Protein AF-A0A2D0K0J6-F1 (afdb_monomer_lite)

pLDDT: mean 89.63, std 10.67, range [42.03, 98.44]

Foldseek 3Di:
DDDVPVVFAADPDLDADPQKDWPAALRTPDDLLCLVVDPDPVVSVVCCVQRAAAWRTKIKHWADLDPQKTKMKIWTWGKDWDDPPPDPRDTWIKIKIKIWMDIGPGHTLDMDIDIDRDSNVSSVVSSLSNCCCVPPVSVCVSVVVDDSPDPVVVSSVVSVVVVVVVVVD

Sequence (169 aa):
MINVFKKYKPLKYLHIPANWLVIKNNMYDISPEILKCINSDEEEFLIKDTFFQNDIFISRINYPLSTSSEMIGIVSIHARLLNHEDYHDKYSCFYDVELSIFTGKRKNIYTKENSVTNRFDAAHMASEYMVIFSQYIAPDFEFGKLDKNSNFDELIDLVYKKRNHDARV

Radius of gyration: 18.09 Å; chains: 1; bounding box: 47×40×50 Å

Structure (mmCIF, N/CA/C/O backbone):
data_AF-A0A2D0K0J6-F1
#
_entry.id   AF-A0A2D0K0J6-F1
#
loop_
_atom_site.group_PDB
_atom_site.id
_atom_site.type_symbol
_atom_site.label_atom_id
_atom_site.label_alt_id
_atom_site.label_comp_id
_atom_site.label_asym_id
_atom_site.label_entity_id
_atom_site.label_seq_id
_atom_site.pdbx_PDB_ins_code
_atom_site.Cartn_x
_atom_site.Cartn_y
_atom_site.Cartn_z
_atom_site.occupancy
_atom_site.B_iso_or_equiv
_atom_site.auth_seq_id
_atom_site.auth_comp_id
_atom_site.auth_asym_id
_atom_site.auth_atom_id
_atom_site.pdbx_PDB_model_num
ATOM 1 N N . MET A 1 1 ? 5.134 13.940 -26.936 1.00 66.50 1 MET A N 1
ATOM 2 C CA . MET A 1 1 ? 4.836 13.654 -25.517 1.00 66.50 1 MET A CA 1
ATOM 3 C C . MET A 1 1 ? 4.603 12.160 -25.372 1.00 66.50 1 MET A C 1
ATOM 5 O O . MET A 1 1 ? 3.673 11.636 -25.981 1.00 66.50 1 MET A O 1
ATOM 9 N N . ILE A 1 2 ? 5.485 11.469 -24.653 1.00 79.44 2 ILE A N 1
ATOM 10 C CA . ILE A 1 2 ? 5.411 10.018 -24.453 1.00 79.44 2 ILE A CA 1
ATOM 11 C C . ILE A 1 2 ? 4.366 9.737 -23.368 1.00 79.44 2 ILE A C 1
ATOM 13 O O . ILE A 1 2 ? 4.460 10.261 -22.264 1.00 79.44 2 ILE A O 1
ATOM 17 N N . ASN A 1 3 ? 3.351 8.925 -23.673 1.00 84.31 3 ASN A N 1
ATOM 18 C CA . ASN A 1 3 ? 2.365 8.486 -22.684 1.00 84.31 3 ASN A CA 1
ATOM 19 C C . ASN A 1 3 ? 2.680 7.049 -22.252 1.00 84.31 3 ASN A C 1
ATOM 21 O O . ASN A 1 3 ? 2.257 6.089 -22.900 1.00 84.31 3 ASN A O 1
ATOM 25 N N . VAL A 1 4 ? 3.434 6.913 -21.162 1.00 86.75 4 VAL A N 1
ATOM 26 C CA . VAL A 1 4 ? 3.891 5.614 -20.645 1.00 86.75 4 VAL A CA 1
ATOM 27 C C . VAL A 1 4 ? 2.748 4.741 -20.114 1.00 86.75 4 VAL A C 1
ATOM 29 O O . VAL A 1 4 ? 2.811 3.520 -20.223 1.00 86.75 4 VAL A O 1
ATOM 32 N N . PHE A 1 5 ? 1.646 5.335 -19.647 1.00 86.31 5 PHE A N 1
ATOM 33 C CA . PHE A 1 5 ? 0.487 4.600 -19.121 1.00 86.31 5 PHE A CA 1
ATOM 34 C C . PHE A 1 5 ? -0.291 3.830 -20.191 1.00 86.31 5 PHE A C 1
ATOM 36 O O . PHE A 1 5 ? -0.968 2.858 -19.879 1.00 86.31 5 PHE A O 1
ATOM 43 N N . LYS A 1 6 ? -0.197 4.233 -21.466 1.00 89.75 6 LYS A N 1
ATOM 44 C CA . LYS A 1 6 ? -0.801 3.479 -22.578 1.00 89.75 6 LYS A CA 1
ATOM 45 C C . LYS A 1 6 ? 0.032 2.269 -23.006 1.00 89.75 6 LYS A C 1
ATOM 47 O O . LYS A 1 6 ? -0.488 1.418 -23.724 1.00 89.75 6 LYS A O 1
ATOM 52 N N . LYS A 1 7 ? 1.308 2.205 -22.609 1.00 89.25 7 LYS A N 1
ATOM 53 C CA . LYS A 1 7 ? 2.228 1.125 -22.998 1.00 89.25 7 LYS A CA 1
ATOM 54 C C . LYS A 1 7 ? 2.102 -0.101 -22.096 1.00 89.25 7 LYS A C 1
ATOM 56 O O . LYS A 1 7 ? 2.290 -1.219 -22.565 1.00 89.25 7 LYS A O 1
ATOM 61 N N . TYR A 1 8 ? 1.752 0.106 -20.830 1.00 91.50 8 TYR A N 1
ATOM 62 C CA . TYR A 1 8 ? 1.711 -0.946 -19.819 1.00 91.50 8 TYR A CA 1
ATOM 63 C C . TYR A 1 8 ? 0.300 -1.121 -19.278 1.00 91.50 8 TYR A C 1
ATOM 65 O O . TYR A 1 8 ? -0.482 -0.176 -19.204 1.00 91.50 8 TYR A O 1
ATOM 73 N N . LYS A 1 9 ? -0.039 -2.349 -18.893 1.00 92.62 9 LYS A N 1
ATOM 74 C CA . LYS A 1 9 ? -1.339 -2.633 -18.285 1.00 92.62 9 LYS A CA 1
ATOM 75 C C . LYS A 1 9 ? -1.275 -2.314 -16.790 1.00 92.62 9 LYS A C 1
ATOM 77 O O . LYS A 1 9 ? -0.246 -2.590 -16.173 1.00 92.62 9 LYS A O 1
ATOM 82 N N . PRO A 1 10 ? -2.351 -1.782 -16.187 1.00 93.25 10 PRO A N 1
ATOM 83 C CA . PRO A 1 10 ? -2.462 -1.728 -14.735 1.00 93.25 10 PRO A CA 1
ATOM 84 C C . PRO A 1 10 ? -2.258 -3.118 -14.124 1.00 93.25 10 PRO A C 1
ATOM 86 O O . PRO A 1 10 ? -2.674 -4.126 -14.708 1.00 93.25 10 PRO A O 1
ATOM 89 N N . LEU A 1 11 ? -1.618 -3.170 -12.959 1.00 93.62 11 LEU A N 1
ATOM 90 C CA . LEU A 1 11 ? -1.356 -4.412 -12.247 1.00 93.62 11 LEU A CA 1
ATOM 91 C C . LEU A 1 11 ? -2.684 -5.045 -11.821 1.00 93.62 11 LEU A C 1
ATOM 93 O O . LEU A 1 11 ? -3.562 -4.384 -11.262 1.00 93.62 11 LEU A O 1
ATOM 97 N N . LYS A 1 12 ? -2.841 -6.338 -12.097 1.00 89.44 12 LYS A N 1
ATOM 98 C CA . LYS A 1 12 ? -4.026 -7.095 -11.682 1.00 89.44 12 LYS A CA 1
ATOM 99 C C . LYS A 1 12 ? -3.923 -7.496 -10.209 1.00 89.44 12 LYS A C 1
ATOM 101 O O . LYS A 1 12 ? -2.827 -7.611 -9.675 1.00 89.44 12 LYS A O 1
ATOM 106 N N . TYR A 1 13 ? -5.075 -7.772 -9.599 1.00 82.12 13 TYR A N 1
ATOM 107 C CA . TYR A 1 13 ? -5.199 -8.343 -8.248 1.00 82.12 13 TYR A CA 1
ATOM 108 C C . TYR A 1 13 ? -4.763 -7.435 -7.084 1.00 82.12 13 TYR A C 1
ATOM 110 O O . TYR A 1 13 ? -4.634 -7.904 -5.959 1.00 82.12 13 TYR A O 1
ATOM 118 N N . LEU A 1 14 ? -4.605 -6.128 -7.315 1.00 91.75 14 LEU A N 1
ATOM 119 C CA . LEU A 1 14 ? -4.604 -5.149 -6.227 1.00 91.75 14 LEU A CA 1
ATOM 120 C C . LEU A 1 14 ? -6.047 -4.957 -5.741 1.00 91.75 14 LEU A C 1
ATOM 122 O O . LEU A 1 14 ? -6.882 -4.404 -6.461 1.00 91.75 14 LEU A O 1
ATOM 126 N N . HIS A 1 15 ? -6.344 -5.429 -4.533 1.00 92.31 15 HIS A N 1
ATOM 127 C CA . HIS A 1 15 ? -7.670 -5.348 -3.934 1.00 92.31 15 HIS A CA 1
ATOM 128 C C . HIS A 1 15 ? -7.744 -4.169 -2.967 1.00 92.31 15 HIS A C 1
ATOM 130 O O . HIS A 1 15 ? -6.983 -4.078 -2.010 1.00 92.31 15 HIS A O 1
ATOM 136 N N . ILE A 1 16 ? -8.697 -3.271 -3.206 1.00 94.81 16 ILE A N 1
ATOM 137 C CA . ILE A 1 16 ? -8.888 -2.062 -2.403 1.00 94.81 16 ILE A CA 1
ATOM 138 C C . ILE A 1 16 ? -10.247 -2.182 -1.709 1.00 94.81 16 ILE A C 1
ATOM 140 O O . ILE A 1 16 ? -11.271 -2.182 -2.399 1.00 94.81 16 ILE A O 1
ATOM 144 N N . PRO A 1 17 ? -10.289 -2.348 -0.373 1.00 94.06 17 PRO A N 1
ATOM 145 C CA . PRO A 1 17 ? -11.545 -2.419 0.362 1.00 94.06 17 PRO A CA 1
ATOM 146 C C . PRO A 1 17 ? -12.367 -1.133 0.207 1.00 94.06 17 PRO A C 1
ATOM 148 O O . PRO A 1 17 ? -11.837 -0.063 -0.093 1.00 94.06 17 PRO A O 1
ATOM 151 N N . ALA A 1 18 ? -13.677 -1.222 0.445 1.00 91.25 18 ALA A N 1
ATOM 152 C CA . ALA A 1 18 ? -14.552 -0.053 0.398 1.00 91.25 18 ALA A CA 1
ATOM 153 C C . ALA A 1 18 ? -14.066 1.065 1.344 1.00 91.25 18 ALA A C 1
ATOM 155 O O . ALA A 1 18 ? -13.472 0.796 2.387 1.00 91.25 18 ALA A O 1
ATOM 156 N N . ASN A 1 19 ? -14.359 2.317 0.981 1.00 92.75 19 ASN A N 1
ATOM 157 C CA . ASN A 1 19 ? -14.007 3.547 1.711 1.00 92.75 19 ASN A CA 1
ATOM 158 C C . ASN A 1 19 ? -12.517 3.929 1.729 1.00 92.75 19 ASN A C 1
ATOM 160 O O . ASN A 1 19 ? -12.182 5.012 2.213 1.00 92.75 19 ASN A O 1
ATOM 164 N N . TRP A 1 20 ? -11.632 3.114 1.156 1.00 97.56 20 TRP A N 1
ATOM 165 C CA . TRP A 1 20 ? -10.260 3.528 0.883 1.00 97.56 20 TRP A CA 1
ATOM 166 C C . TRP A 1 20 ? -10.216 4.450 -0.338 1.00 97.56 20 TRP A C 1
ATOM 168 O O . TRP A 1 20 ? -10.607 4.083 -1.447 1.00 97.56 20 TRP A O 1
ATOM 178 N N . LEU A 1 21 ? -9.727 5.670 -0.133 1.00 97.31 21 LEU A N 1
ATOM 179 C CA . LEU A 1 21 ? -9.447 6.626 -1.192 1.00 97.31 21 LEU A CA 1
ATOM 180 C C . LEU A 1 21 ? -8.063 6.340 -1.772 1.00 97.31 21 LEU A C 1
ATOM 182 O O . LEU A 1 21 ? -7.059 6.367 -1.059 1.00 97.31 21 LEU A O 1
ATOM 186 N N . VAL A 1 22 ? -7.990 6.098 -3.075 1.00 97.44 22 VAL A N 1
ATO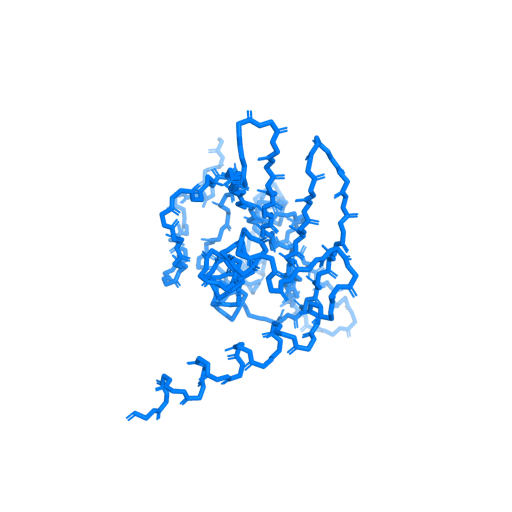M 187 C CA . VAL A 1 22 ? -6.718 5.957 -3.793 1.00 97.44 22 VAL A CA 1
ATOM 188 C C . VAL A 1 22 ? -6.216 7.340 -4.184 1.00 97.44 22 VAL A C 1
ATOM 190 O O . VAL A 1 22 ? -6.858 8.035 -4.967 1.00 97.44 22 VAL A O 1
ATOM 193 N N . ILE A 1 23 ? -5.073 7.737 -3.629 1.00 97.19 23 ILE A N 1
ATOM 194 C CA . ILE A 1 23 ? -4.441 9.038 -3.884 1.00 97.19 23 ILE A CA 1
ATOM 195 C C . ILE A 1 23 ? -3.480 8.931 -5.072 1.00 97.19 23 ILE A C 1
ATOM 197 O 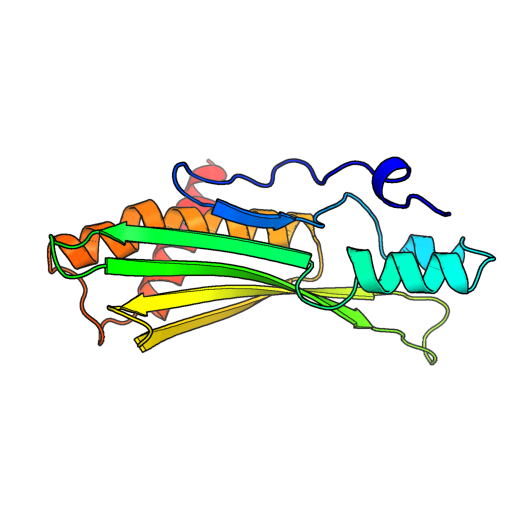O . ILE A 1 23 ? -3.456 9.806 -5.934 1.00 97.19 23 ILE A O 1
ATOM 201 N N . LYS A 1 24 ? -2.704 7.844 -5.133 1.00 96.31 24 LYS A N 1
ATOM 202 C CA . LYS A 1 24 ? -1.769 7.550 -6.224 1.00 96.31 24 LYS A CA 1
ATOM 203 C C . LYS A 1 24 ? -1.818 6.063 -6.551 1.00 96.31 24 LYS A C 1
ATOM 205 O O . LYS A 1 24 ? -1.829 5.238 -5.641 1.00 96.31 24 LYS A O 1
ATOM 210 N N . ASN A 1 25 ? -1.838 5.725 -7.840 1.00 95.50 25 ASN A N 1
ATOM 211 C CA . ASN A 1 25 ? -1.770 4.340 -8.297 1.00 95.50 25 ASN A CA 1
ATOM 212 C C . ASN A 1 25 ? -1.011 4.215 -9.623 1.00 95.50 25 ASN A C 1
ATOM 214 O O . ASN A 1 25 ? -1.587 4.241 -10.710 1.00 95.50 25 ASN A O 1
ATOM 218 N N . ASN A 1 26 ? 0.294 4.027 -9.489 1.00 96.19 26 ASN A N 1
ATOM 219 C CA . ASN A 1 26 ? 1.220 3.656 -10.546 1.00 96.19 26 ASN A CA 1
ATOM 220 C C . ASN A 1 26 ? 1.605 2.166 -10.443 1.00 96.19 26 ASN A C 1
ATOM 222 O O . ASN A 1 26 ? 2.651 1.754 -10.950 1.00 96.19 26 ASN A O 1
ATOM 226 N N . MET A 1 27 ? 0.750 1.329 -9.840 1.00 95.06 27 MET A N 1
ATOM 227 C CA . MET A 1 27 ? 0.914 -0.127 -9.8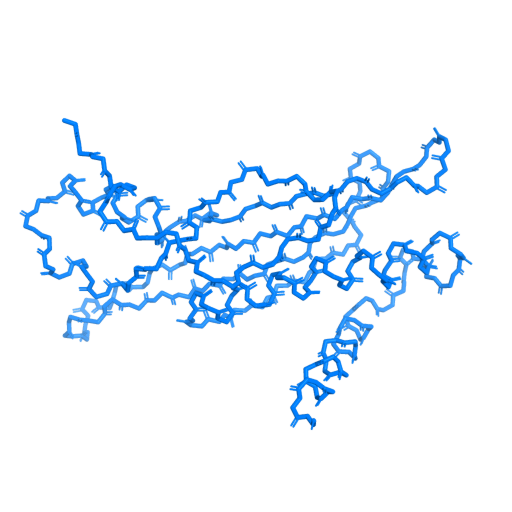64 1.00 95.06 27 MET A CA 1
ATOM 228 C C . MET A 1 27 ? 0.544 -0.649 -11.251 1.00 95.06 27 MET A C 1
ATOM 230 O O . MET A 1 27 ? -0.614 -0.942 -11.544 1.00 95.06 27 MET A O 1
ATOM 234 N N . TYR A 1 28 ? 1.544 -0.736 -12.122 1.00 95.00 28 TYR A N 1
ATOM 235 C CA . TYR A 1 28 ? 1.443 -1.304 -13.466 1.00 95.00 28 TYR A CA 1
ATOM 236 C C . TYR A 1 28 ? 2.244 -2.605 -13.552 1.00 95.00 28 TYR A C 1
ATOM 238 O O . TYR A 1 28 ? 3.238 -2.779 -12.840 1.00 95.00 28 TYR A O 1
ATOM 246 N N . ASP A 1 29 ? 1.786 -3.509 -14.416 1.00 93.50 29 ASP A N 1
ATOM 247 C CA . ASP A 1 29 ? 2.427 -4.785 -14.734 1.00 93.50 29 ASP A CA 1
ATOM 248 C C . ASP A 1 29 ? 3.617 -4.533 -15.669 1.00 93.50 29 ASP A C 1
ATOM 250 O O . ASP A 1 29 ? 3.501 -4.543 -16.898 1.00 93.50 29 ASP A O 1
ATOM 254 N N . ILE A 1 30 ? 4.743 -4.170 -15.055 1.00 92.06 30 ILE A N 1
ATOM 255 C CA . ILE A 1 30 ? 5.979 -3.795 -15.733 1.00 92.06 30 ILE A CA 1
ATOM 256 C C . ILE A 1 30 ? 7.185 -4.325 -14.948 1.00 92.06 30 ILE A C 1
ATOM 258 O O . ILE A 1 30 ? 7.344 -4.062 -13.754 1.00 92.06 30 ILE A O 1
ATOM 262 N N . SER A 1 31 ? 8.044 -5.083 -15.633 1.00 90.75 31 SER A N 1
ATOM 263 C CA . SER A 1 31 ? 9.307 -5.583 -15.078 1.00 90.75 31 SER A CA 1
ATOM 264 C C . SER A 1 31 ? 10.393 -4.504 -15.168 1.00 90.75 31 SER A C 1
ATOM 266 O O . SER A 1 31 ? 10.475 -3.848 -16.209 1.00 90.75 31 SER A O 1
ATOM 268 N N . PRO A 1 32 ? 11.268 -4.339 -14.151 1.00 91.00 32 PRO A N 1
ATOM 269 C CA . PRO A 1 32 ? 12.429 -3.445 -14.237 1.00 91.00 32 PRO A CA 1
ATOM 270 C C . PRO A 1 32 ? 13.340 -3.731 -15.441 1.00 91.00 32 PRO A C 1
ATOM 272 O O . PRO A 1 32 ? 14.021 -2.836 -15.929 1.00 91.00 32 PRO A O 1
ATOM 275 N N . GLU A 1 33 ? 13.328 -4.961 -15.963 1.00 89.56 33 GLU A N 1
ATOM 276 C CA . GLU A 1 33 ? 14.131 -5.365 -17.123 1.00 89.56 33 GLU A CA 1
ATOM 277 C C . GLU A 1 33 ? 13.794 -4.599 -18.408 1.00 89.56 33 GLU A C 1
ATOM 279 O O . GLU A 1 33 ? 14.642 -4.514 -19.295 1.00 89.56 33 GLU A O 1
ATOM 284 N N . ILE A 1 34 ? 12.600 -3.998 -18.498 1.00 90.38 34 ILE A N 1
ATOM 285 C CA . ILE A 1 34 ? 12.198 -3.184 -19.653 1.00 90.38 34 ILE A CA 1
ATOM 286 C C . ILE A 1 34 ? 13.146 -2.007 -19.897 1.00 90.38 34 ILE A C 1
ATOM 288 O O . ILE A 1 34 ? 13.277 -1.558 -21.032 1.00 90.38 34 ILE A O 1
ATOM 292 N N . LEU A 1 35 ? 13.831 -1.535 -18.848 1.00 90.00 35 LEU A N 1
ATOM 293 C CA . LEU A 1 35 ? 14.763 -0.413 -18.919 1.00 90.00 35 LEU A CA 1
ATOM 294 C C . LEU A 1 35 ? 15.937 -0.693 -19.869 1.00 90.00 35 LEU A C 1
ATOM 296 O O . LEU A 1 35 ? 16.432 0.230 -20.499 1.00 90.00 35 LEU A O 1
ATOM 300 N N . LYS A 1 36 ? 16.303 -1.965 -20.080 1.00 86.38 36 LYS A N 1
ATOM 301 C CA . LYS A 1 36 ? 17.336 -2.368 -21.053 1.00 86.38 36 LYS A CA 1
ATOM 302 C C . LYS A 1 36 ? 16.923 -2.179 -22.507 1.00 86.38 36 LYS A C 1
ATOM 304 O O . LYS A 1 36 ? 17.764 -2.178 -23.398 1.00 86.38 36 LYS A O 1
ATOM 309 N N . CYS A 1 37 ? 15.620 -2.150 -22.762 1.00 86.69 37 CYS A N 1
ATOM 310 C CA . CYS A 1 37 ? 15.062 -2.134 -24.109 1.00 86.69 37 CYS A CA 1
ATOM 311 C C . CYS A 1 37 ? 14.691 -0.719 -24.567 1.00 86.69 37 CYS A C 1
ATOM 313 O O . CYS A 1 37 ? 14.188 -0.549 -25.678 1.00 86.69 37 CYS A O 1
ATOM 315 N N . ILE A 1 38 ? 14.891 0.286 -23.712 1.00 88.62 38 ILE A N 1
ATOM 316 C CA . ILE A 1 38 ? 14.566 1.677 -23.998 1.00 88.62 38 ILE A CA 1
ATOM 317 C C . ILE A 1 38 ? 15.815 2.361 -24.548 1.00 88.62 38 ILE A C 1
ATOM 319 O O . ILE A 1 38 ? 16.838 2.429 -23.885 1.00 88.62 38 ILE A O 1
ATOM 323 N N . ASN A 1 39 ? 15.705 2.909 -25.757 1.00 86.00 39 ASN A N 1
ATOM 324 C CA . ASN A 1 39 ? 16.813 3.600 -26.425 1.00 86.00 39 ASN A CA 1
ATOM 325 C C . ASN A 1 39 ? 16.806 5.123 -26.200 1.00 86.00 39 ASN A C 1
ATOM 327 O O . ASN A 1 39 ? 17.636 5.829 -26.762 1.00 86.00 39 ASN A O 1
ATOM 331 N N . SER A 1 40 ? 15.811 5.648 -25.481 1.00 91.44 40 SER A N 1
ATOM 332 C CA . SER A 1 40 ? 15.615 7.082 -25.265 1.00 91.44 40 SER A CA 1
ATOM 333 C C . SER A 1 40 ? 15.742 7.410 -23.783 1.00 91.44 40 SER A C 1
ATOM 335 O O . SER A 1 40 ? 14.903 6.978 -22.995 1.00 91.44 40 SER A O 1
ATOM 337 N N . ASP A 1 41 ? 16.728 8.234 -23.433 1.00 89.69 41 ASP A N 1
ATOM 338 C CA . ASP A 1 41 ? 16.969 8.684 -22.056 1.00 89.69 41 ASP A CA 1
ATOM 339 C C . ASP A 1 41 ? 15.734 9.367 -21.442 1.00 89.69 41 ASP A C 1
ATOM 341 O O . ASP A 1 41 ? 15.426 9.178 -20.266 1.00 89.69 41 ASP A O 1
ATOM 345 N N . GLU A 1 42 ? 14.983 10.130 -22.248 1.00 91.50 42 GLU A N 1
ATOM 346 C CA . GLU A 1 42 ? 13.733 10.774 -21.823 1.00 91.50 42 GLU A CA 1
ATOM 347 C C . GLU A 1 42 ? 12.665 9.733 -21.452 1.00 91.50 42 GLU A C 1
ATOM 349 O O . GLU A 1 42 ? 11.994 9.857 -20.425 1.00 91.50 42 GLU A O 1
ATOM 354 N N . GLU A 1 43 ? 12.512 8.686 -22.270 1.00 91.38 43 GLU A N 1
ATOM 355 C CA . GLU A 1 43 ? 11.579 7.598 -21.983 1.00 91.38 43 GLU A CA 1
ATOM 356 C C . GLU A 1 43 ? 12.013 6.792 -20.753 1.00 91.38 43 GLU A C 1
ATOM 358 O O . GLU A 1 43 ? 11.175 6.450 -19.914 1.00 91.38 43 GLU A O 1
ATOM 363 N N . GLU A 1 44 ? 13.309 6.505 -20.633 1.00 91.56 44 GLU A N 1
ATOM 364 C CA . GLU A 1 44 ? 13.868 5.751 -19.515 1.00 91.56 44 GLU A CA 1
ATOM 365 C C . GLU A 1 44 ? 13.655 6.504 -18.199 1.00 91.56 44 GLU A C 1
ATOM 367 O O . GLU A 1 44 ? 13.146 5.928 -17.235 1.00 91.56 44 GLU A O 1
ATOM 372 N N . PHE A 1 45 ? 13.967 7.804 -18.173 1.00 91.38 45 PHE A N 1
AT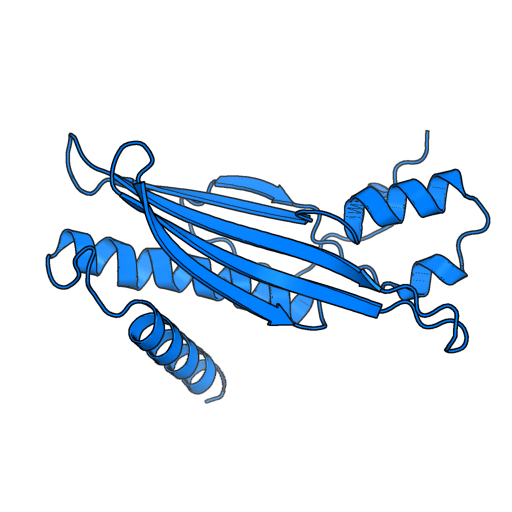OM 373 C CA . PHE A 1 45 ? 13.720 8.673 -17.026 1.00 91.38 45 PHE A CA 1
ATOM 374 C C . PHE A 1 45 ? 12.242 8.664 -16.624 1.00 91.38 45 PHE A C 1
ATOM 376 O O . PHE A 1 45 ? 11.919 8.429 -15.458 1.00 91.38 45 PHE A O 1
ATOM 383 N N . LEU A 1 46 ? 11.336 8.846 -17.589 1.00 92.88 46 LEU A N 1
ATOM 384 C CA . LEU A 1 46 ? 9.900 8.893 -17.322 1.00 92.88 46 LEU A CA 1
ATOM 385 C C . LEU A 1 46 ? 9.373 7.563 -16.765 1.00 92.88 46 LEU A C 1
ATOM 387 O O . LEU A 1 46 ? 8.541 7.559 -15.857 1.00 92.88 46 LEU A O 1
ATOM 391 N N . ILE A 1 47 ? 9.854 6.429 -17.281 1.00 93.56 47 ILE A N 1
ATOM 392 C CA . ILE A 1 47 ? 9.478 5.098 -16.789 1.00 93.56 47 ILE A CA 1
ATOM 393 C C . ILE A 1 47 ? 10.026 4.856 -15.379 1.00 93.56 47 ILE A C 1
ATOM 395 O O . ILE A 1 47 ? 9.285 4.348 -14.531 1.00 93.56 47 ILE A O 1
ATOM 399 N N . LYS A 1 48 ? 11.278 5.244 -15.103 1.00 93.00 48 LYS A N 1
ATOM 400 C CA . LYS A 1 48 ? 11.878 5.147 -13.765 1.00 93.00 48 LYS A CA 1
ATOM 401 C C . LYS A 1 48 ? 11.087 5.954 -12.741 1.00 93.00 48 LYS A C 1
ATOM 403 O O . LYS A 1 48 ? 10.624 5.367 -11.767 1.00 93.00 48 LYS A O 1
ATOM 408 N N . ASP A 1 49 ? 10.875 7.243 -12.993 1.00 91.81 49 ASP A N 1
ATOM 409 C CA . ASP A 1 49 ? 10.175 8.148 -12.072 1.00 91.81 49 ASP A CA 1
ATOM 410 C C . ASP A 1 49 ? 8.716 7.726 -11.838 1.00 91.81 49 ASP A C 1
ATOM 412 O O . ASP A 1 49 ? 8.213 7.733 -10.715 1.00 91.81 49 ASP A O 1
ATOM 416 N N . THR A 1 50 ? 8.031 7.284 -12.898 1.00 93.62 50 THR A N 1
ATOM 417 C CA . THR A 1 50 ? 6.612 6.923 -12.800 1.00 93.62 50 THR A CA 1
ATOM 418 C C . THR A 1 50 ? 6.407 5.604 -12.065 1.00 93.62 50 THR A C 1
ATOM 420 O O . THR A 1 50 ? 5.489 5.498 -11.247 1.00 93.62 50 THR A O 1
ATOM 423 N N . PHE A 1 51 ? 7.202 4.580 -12.391 1.00 94.81 51 PHE A N 1
ATOM 424 C CA . PHE A 1 51 ? 6.906 3.210 -11.982 1.00 94.81 51 PHE A CA 1
ATOM 425 C C . PHE A 1 51 ? 7.901 2.627 -10.992 1.00 94.81 51 PHE A C 1
ATOM 427 O O . PHE A 1 51 ? 7.495 1.737 -10.257 1.00 94.81 51 PHE A O 1
ATOM 434 N N . PHE A 1 52 ? 9.168 3.036 -10.973 1.00 94.00 52 PHE A N 1
ATOM 435 C CA . PHE A 1 52 ? 10.231 2.342 -10.228 1.00 94.00 52 PHE A CA 1
ATOM 436 C C . PHE A 1 52 ? 10.918 3.207 -9.164 1.00 94.00 52 PHE A C 1
ATOM 438 O O . PHE A 1 52 ? 11.899 2.767 -8.565 1.00 94.00 52 PHE A O 1
ATOM 445 N N . GLN A 1 53 ? 10.419 4.418 -8.928 1.00 89.88 53 GLN A N 1
ATOM 446 C CA . GLN A 1 53 ? 10.940 5.347 -7.934 1.00 89.88 53 GLN A CA 1
ATOM 447 C C . GLN A 1 53 ? 9.795 5.983 -7.151 1.00 89.88 53 GLN A C 1
ATOM 449 O O . GLN A 1 53 ? 8.675 6.112 -7.655 1.00 89.88 53 GLN A O 1
ATOM 454 N N . ASN A 1 54 ? 10.110 6.436 -5.937 1.00 90.69 54 ASN A N 1
ATOM 455 C CA . ASN A 1 54 ? 9.179 7.123 -5.044 1.00 90.69 54 ASN A CA 1
ATOM 456 C C . ASN A 1 54 ? 7.976 6.245 -4.656 1.00 90.69 54 ASN A C 1
ATOM 458 O O . ASN A 1 54 ? 7.941 5.037 -4.893 1.00 90.69 54 ASN A O 1
ATOM 462 N N . ASP A 1 55 ? 6.966 6.862 -4.046 1.00 95.25 55 ASP A N 1
ATOM 463 C CA . ASP A 1 55 ? 5.714 6.180 -3.730 1.00 95.25 55 ASP A CA 1
ATOM 464 C C . ASP A 1 55 ? 4.954 5.906 -5.019 1.00 95.25 55 ASP A C 1
ATOM 466 O O . ASP A 1 55 ? 4.487 6.831 -5.676 1.00 95.25 55 ASP A O 1
ATOM 470 N N . ILE A 1 56 ? 4.817 4.647 -5.406 1.00 96.50 56 ILE A N 1
ATOM 471 C CA . ILE A 1 56 ? 4.090 4.242 -6.613 1.00 96.50 56 ILE A CA 1
ATOM 472 C C . ILE A 1 56 ? 2.629 3.921 -6.308 1.00 96.50 56 ILE A C 1
ATOM 474 O O . ILE A 1 56 ? 1.798 3.907 -7.211 1.00 96.50 56 ILE A O 1
ATOM 478 N N . PHE A 1 57 ? 2.283 3.734 -5.039 1.00 97.88 57 PHE A N 1
ATOM 479 C CA . PHE A 1 57 ? 0.912 3.574 -4.579 1.00 97.88 57 PHE A CA 1
ATOM 480 C C . PHE A 1 57 ? 0.718 4.294 -3.252 1.00 97.88 57 PHE A C 1
ATOM 482 O O . PHE A 1 57 ? 1.576 4.203 -2.379 1.00 97.88 57 PHE A O 1
ATOM 489 N N . ILE A 1 58 ? -0.411 4.986 -3.102 1.00 98.31 58 ILE A N 1
ATOM 490 C CA . ILE A 1 58 ? -0.851 5.570 -1.834 1.00 98.31 58 ILE A CA 1
ATOM 491 C C . ILE A 1 58 ? -2.370 5.452 -1.765 1.00 98.31 58 ILE A C 1
ATOM 493 O O . ILE A 1 58 ? -3.084 5.957 -2.641 1.00 98.31 58 ILE A O 1
ATOM 497 N N . SER A 1 59 ? -2.869 4.856 -0.690 1.00 98.38 59 SER A N 1
ATOM 498 C CA . SER A 1 59 ? -4.282 4.863 -0.345 1.00 98.38 59 SER A CA 1
ATOM 499 C C . SER A 1 59 ? -4.492 5.239 1.115 1.00 98.38 59 SER A C 1
ATOM 501 O O . SER A 1 59 ? -3.645 4.989 1.971 1.00 98.38 59 SER A O 1
ATOM 503 N N . ARG A 1 60 ? -5.621 5.889 1.391 1.00 97.38 60 ARG A N 1
ATOM 504 C CA . ARG A 1 60 ? -5.976 6.408 2.706 1.00 97.38 60 ARG A CA 1
ATOM 505 C C . ARG A 1 60 ? -7.430 6.105 3.025 1.00 97.38 60 ARG A C 1
ATOM 507 O O . ARG A 1 60 ? -8.297 6.277 2.174 1.00 97.38 60 ARG A O 1
ATOM 514 N N . ILE A 1 61 ? -7.704 5.805 4.283 1.00 96.75 61 ILE A N 1
ATOM 515 C CA . ILE A 1 61 ? -9.050 5.786 4.849 1.00 96.75 61 ILE A CA 1
ATOM 516 C C . ILE A 1 61 ? -9.108 6.679 6.089 1.00 96.75 61 ILE A C 1
ATOM 518 O O . ILE A 1 61 ? -8.155 6.743 6.864 1.00 96.75 61 ILE A O 1
ATOM 522 N N . ASN A 1 62 ? -10.240 7.356 6.278 1.00 94.50 62 ASN A N 1
ATOM 523 C CA . ASN A 1 62 ? -10.598 7.986 7.545 1.00 94.50 62 ASN A CA 1
ATOM 524 C C . ASN A 1 62 ? -11.740 7.172 8.152 1.00 94.50 62 ASN A C 1
ATOM 526 O O . ASN A 1 62 ? -12.837 7.135 7.596 1.00 94.50 62 ASN A O 1
ATOM 530 N N . TYR A 1 63 ? -11.466 6.495 9.259 1.00 93.12 63 TYR A N 1
ATOM 531 C CA . TYR A 1 63 ? -12.430 5.695 9.993 1.00 93.12 63 TYR A CA 1
ATOM 532 C C . TYR A 1 63 ? -12.966 6.510 11.180 1.00 93.12 63 TYR A C 1
ATOM 534 O O . TYR A 1 63 ? -12.190 6.851 12.080 1.00 93.12 63 TYR A O 1
ATOM 542 N N . PRO A 1 64 ? -14.260 6.864 11.210 1.00 90.62 64 PRO A N 1
ATOM 543 C CA . PRO A 1 64 ? -14.828 7.599 12.333 1.00 90.62 64 PRO A CA 1
ATOM 544 C C . PRO A 1 64 ? -14.882 6.695 13.572 1.00 90.62 64 PRO A C 1
ATOM 546 O O . PRO A 1 64 ? -15.463 5.620 13.524 1.00 90.62 64 PRO A O 1
ATOM 549 N N . LEU A 1 65 ? -14.293 7.138 14.684 1.00 86.12 65 LEU A N 1
ATOM 550 C CA . LEU A 1 65 ? -14.413 6.462 15.986 1.00 86.12 65 LEU A CA 1
ATOM 551 C C . LEU A 1 65 ? -15.544 7.073 16.828 1.00 86.12 65 LEU A C 1
ATOM 553 O O . LEU A 1 65 ? -16.120 6.421 17.690 1.00 86.12 65 LEU A O 1
ATOM 557 N N . SER A 1 66 ? -15.834 8.359 16.620 1.00 82.88 66 SER A N 1
ATOM 558 C CA . SER A 1 66 ? -16.951 9.085 17.230 1.00 82.88 66 SER A CA 1
ATOM 559 C C . SER A 1 66 ? -17.276 10.337 16.404 1.00 82.88 66 SER A C 1
ATOM 561 O O . SER A 1 66 ? -16.719 10.551 15.329 1.00 82.88 66 SER A O 1
ATOM 563 N N . THR A 1 67 ? -18.130 11.224 16.921 1.00 78.62 67 THR A N 1
ATOM 564 C CA . THR A 1 67 ? -18.422 12.526 16.295 1.00 78.62 67 THR A CA 1
ATOM 565 C C . THR A 1 67 ? -17.238 13.498 16.291 1.00 78.62 67 THR A C 1
ATOM 567 O O . THR A 1 67 ? -17.253 14.462 15.529 1.00 78.62 67 THR A O 1
ATOM 570 N N . SER A 1 68 ? -16.222 13.282 17.135 1.00 80.00 68 SER A N 1
ATOM 571 C CA . SER A 1 68 ? -15.072 14.194 17.279 1.00 80.00 68 SER A CA 1
ATOM 572 C C . SER A 1 68 ? -13.705 13.520 17.130 1.00 80.00 68 SER A C 1
ATOM 574 O O . SER A 1 68 ? -12.678 14.202 17.172 1.00 80.00 68 SER A O 1
ATOM 576 N N . SER A 1 69 ? -13.675 12.199 16.933 1.00 85.12 69 SER A N 1
ATOM 577 C CA . SER A 1 69 ? -12.448 11.422 16.774 1.00 85.12 69 SER A CA 1
ATOM 578 C C . SER A 1 69 ? -12.512 10.509 15.557 1.00 85.12 69 SER A C 1
ATOM 580 O O . SER A 1 69 ? -13.528 9.879 15.269 1.00 85.12 69 SER A O 1
ATOM 582 N N . GLU A 1 70 ? -11.384 10.413 14.865 1.00 91.00 70 GLU A N 1
ATOM 583 C CA . GLU A 1 70 ? -11.179 9.502 13.747 1.00 91.00 70 GLU A CA 1
ATOM 584 C C . GLU A 1 70 ? -9.841 8.781 13.900 1.00 91.00 70 GLU A C 1
ATOM 586 O O . GLU A 1 70 ? -8.912 9.269 14.560 1.00 91.00 70 GLU A O 1
ATOM 591 N N . MET A 1 71 ? -9.765 7.614 13.277 1.00 93.44 71 MET A N 1
ATOM 592 C CA . MET A 1 71 ? -8.534 6.897 13.010 1.00 93.44 71 MET A CA 1
ATOM 593 C C . MET A 1 71 ? -8.240 6.982 11.517 1.00 93.44 71 MET A C 1
ATOM 595 O O . MET A 1 71 ? -9.135 6.822 10.691 1.00 93.44 71 MET A O 1
ATOM 599 N N . ILE A 1 72 ? -6.989 7.229 11.156 1.00 95.38 72 ILE A N 1
ATOM 600 C CA . ILE A 1 72 ? -6.569 7.316 9.759 1.00 95.38 72 ILE A CA 1
ATOM 601 C C . ILE A 1 72 ? -5.642 6.143 9.482 1.00 95.38 72 ILE A C 1
ATOM 603 O O . ILE A 1 72 ? -4.653 5.966 10.191 1.00 95.38 72 ILE A O 1
ATOM 607 N N . GLY A 1 73 ? -5.964 5.364 8.455 1.00 96.62 73 GLY A N 1
ATOM 608 C CA . GLY A 1 73 ? -5.083 4.341 7.904 1.00 96.62 73 GLY A CA 1
ATOM 609 C C . GLY A 1 73 ? -4.498 4.842 6.593 1.00 96.62 73 GLY A C 1
ATOM 610 O O . GLY A 1 73 ? -5.239 5.333 5.739 1.00 96.62 73 GLY A O 1
ATOM 611 N N . ILE A 1 74 ? -3.182 4.743 6.432 1.00 97.75 74 ILE A N 1
ATOM 612 C CA . ILE A 1 74 ? -2.484 5.023 5.177 1.00 97.75 74 ILE A CA 1
ATOM 613 C C . ILE A 1 74 ? -1.707 3.773 4.796 1.00 97.75 74 ILE A C 1
ATOM 615 O O . ILE A 1 74 ? -0.949 3.257 5.609 1.00 97.75 74 ILE A O 1
ATOM 619 N N . VAL A 1 75 ? -1.905 3.303 3.568 1.00 98.44 75 VAL A N 1
ATOM 620 C CA . VAL A 1 75 ? -1.100 2.235 2.976 1.00 98.44 75 VAL A CA 1
ATOM 621 C C . VAL A 1 75 ? -0.392 2.791 1.755 1.00 98.44 75 VAL A C 1
ATOM 623 O O . VAL A 1 75 ? -1.040 3.349 0.864 1.00 98.44 75 VAL A O 1
ATOM 626 N N . SER A 1 76 ? 0.926 2.643 1.707 1.00 98.25 76 SER A N 1
ATOM 627 C CA . SER A 1 76 ? 1.749 3.075 0.579 1.00 98.25 76 SER A CA 1
ATOM 628 C C . SER A 1 76 ? 2.685 1.968 0.111 1.00 98.25 76 SER A C 1
ATOM 630 O O . SER A 1 76 ? 2.968 1.013 0.832 1.00 98.25 76 SER A O 1
ATOM 632 N N .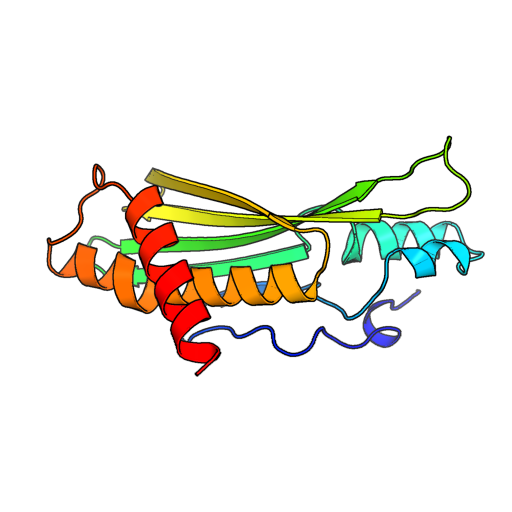 ILE A 1 77 ? 3.121 2.080 -1.143 1.00 98.25 77 ILE A N 1
ATOM 633 C CA . ILE A 1 77 ? 4.170 1.238 -1.715 1.00 98.25 77 ILE A CA 1
ATOM 634 C C . ILE A 1 77 ? 5.227 2.166 -2.294 1.00 98.25 77 ILE A C 1
ATOM 636 O O . ILE A 1 77 ? 4.947 2.884 -3.259 1.00 98.25 77 ILE A O 1
ATOM 640 N N . HIS A 1 78 ? 6.424 2.126 -1.723 1.00 97.38 78 HIS A N 1
ATOM 641 C CA . HIS A 1 78 ? 7.592 2.856 -2.193 1.00 97.38 78 HIS A CA 1
ATOM 642 C C . HIS A 1 78 ? 8.472 1.947 -3.053 1.00 97.38 78 HIS A C 1
ATOM 644 O O . HIS A 1 78 ? 8.794 0.830 -2.654 1.00 97.38 78 HIS A O 1
ATOM 650 N N . ALA A 1 79 ? 8.847 2.396 -4.249 1.00 96.38 79 ALA A N 1
ATOM 651 C CA . ALA A 1 79 ? 9.702 1.638 -5.154 1.00 96.38 79 ALA A CA 1
ATOM 652 C C . ALA A 1 79 ? 11.153 2.125 -5.079 1.00 96.38 79 ALA A C 1
ATOM 654 O O . ALA A 1 79 ? 11.441 3.304 -5.287 1.00 96.38 79 ALA A O 1
ATOM 655 N N . ARG A 1 80 ? 12.077 1.187 -4.852 1.00 93.25 80 ARG A N 1
ATOM 656 C CA . ARG A 1 80 ? 13.525 1.411 -4.869 1.00 93.25 80 ARG A CA 1
ATOM 657 C C . ARG A 1 80 ? 14.159 0.605 -5.985 1.00 93.25 80 ARG A C 1
ATOM 659 O O . ARG A 1 80 ? 14.432 -0.588 -5.838 1.00 93.25 80 ARG A O 1
ATOM 666 N N . LEU A 1 81 ? 14.378 1.254 -7.123 1.00 91.81 81 LEU A N 1
ATOM 667 C CA . LEU A 1 81 ? 15.176 0.696 -8.207 1.00 91.81 81 LEU A CA 1
ATOM 668 C C . LEU A 1 81 ? 16.652 0.644 -7.793 1.00 91.81 81 LEU A C 1
ATOM 670 O O . LEU A 1 81 ? 17.263 1.680 -7.537 1.00 91.81 81 LEU A O 1
ATOM 674 N N . LEU A 1 82 ? 17.233 -0.551 -7.771 1.00 86.38 82 LEU A N 1
ATOM 675 C CA . LEU A 1 82 ? 18.675 -0.733 -7.692 1.00 86.38 82 LEU A CA 1
ATOM 676 C C . LEU A 1 82 ? 19.246 -0.867 -9.100 1.00 86.38 82 LEU A C 1
ATOM 678 O O . LEU A 1 82 ? 18.821 -1.719 -9.887 1.00 86.38 82 LEU A O 1
ATOM 682 N N . ASN A 1 83 ? 20.240 -0.029 -9.379 1.00 72.94 83 ASN A N 1
ATOM 683 C CA . ASN A 1 83 ? 21.107 -0.163 -10.535 1.00 72.94 83 ASN A CA 1
ATOM 684 C C . ASN A 1 83 ? 22.433 -0.769 -10.065 1.00 72.94 83 ASN A C 1
ATOM 686 O O . ASN A 1 83 ? 23.228 -0.086 -9.422 1.00 72.94 83 ASN A O 1
ATOM 690 N N . HIS A 1 84 ? 22.654 -2.058 -10.316 1.00 64.62 84 HIS A N 1
ATOM 691 C CA . HIS A 1 84 ? 23.946 -2.678 -10.038 1.00 64.62 84 HIS A CA 1
ATOM 692 C C . HIS A 1 84 ? 24.852 -2.508 -11.256 1.00 64.62 84 HIS A C 1
ATOM 694 O O . HIS A 1 84 ? 24.906 -3.384 -12.114 1.00 64.62 84 HIS A O 1
ATOM 700 N N . GLU A 1 85 ? 25.570 -1.386 -11.317 1.00 57.31 85 GLU A N 1
ATOM 701 C CA . GLU A 1 85 ? 26.541 -1.110 -12.388 1.00 57.31 85 GLU A CA 1
ATOM 702 C C . GLU A 1 85 ? 27.671 -2.164 -12.438 1.00 57.31 85 GLU A C 1
ATOM 704 O O . GLU A 1 85 ? 28.208 -2.439 -13.507 1.00 57.31 85 GLU A O 1
ATOM 709 N N . ASP A 1 86 ? 27.944 -2.848 -11.318 1.00 51.31 86 ASP A N 1
ATOM 710 C CA . ASP A 1 86 ? 28.980 -3.889 -11.208 1.00 51.31 86 ASP A CA 1
ATOM 711 C C . ASP A 1 86 ? 28.509 -5.314 -11.569 1.00 51.31 86 ASP A C 1
ATOM 713 O O . ASP A 1 86 ? 29.328 -6.222 -11.723 1.00 51.31 86 ASP A O 1
ATOM 717 N N . TYR A 1 87 ? 27.199 -5.548 -11.708 1.00 50.91 87 TYR A N 1
ATOM 718 C CA . TYR A 1 87 ? 26.638 -6.858 -12.059 1.00 50.91 87 TYR A CA 1
ATOM 719 C C . TYR A 1 87 ? 25.794 -6.738 -13.324 1.00 50.91 87 TYR A C 1
ATOM 721 O O . TYR A 1 87 ? 24.580 -6.564 -13.236 1.00 50.91 87 TYR A O 1
ATOM 729 N N . HIS A 1 88 ? 26.459 -6.860 -14.479 1.00 51.47 88 HIS A N 1
ATOM 730 C CA . HIS A 1 88 ? 25.893 -7.140 -15.808 1.00 51.47 88 HIS A CA 1
ATOM 731 C C . HIS A 1 88 ? 24.363 -7.024 -15.891 1.00 51.47 88 HIS A C 1
ATOM 733 O O . HIS A 1 88 ? 23.640 -8.005 -15.683 1.00 51.47 88 HIS A O 1
ATOM 739 N N . ASP A 1 89 ? 23.885 -5.825 -16.220 1.00 54.88 89 ASP A N 1
ATOM 740 C CA . ASP A 1 89 ? 22.524 -5.581 -16.684 1.00 54.88 89 ASP A CA 1
ATOM 741 C C . ASP A 1 89 ? 21.427 -6.154 -15.773 1.00 54.88 89 ASP A C 1
ATOM 743 O O . ASP A 1 89 ? 20.489 -6.778 -16.257 1.00 54.88 89 ASP A O 1
ATOM 747 N N . LYS A 1 90 ? 21.474 -6.010 -14.448 1.00 68.75 90 LYS A N 1
ATOM 748 C CA . LYS A 1 90 ? 20.336 -6.426 -13.602 1.00 68.75 90 LYS A CA 1
ATOM 749 C C . LYS A 1 90 ? 19.689 -5.237 -12.912 1.00 68.75 90 LYS A C 1
ATOM 751 O O . LYS A 1 90 ? 20.024 -4.898 -11.782 1.00 68.75 90 LYS A O 1
ATOM 756 N N . TYR A 1 91 ? 18.686 -4.663 -13.578 1.00 80.81 91 TYR A N 1
ATOM 757 C CA . TYR A 1 91 ? 17.696 -3.833 -12.900 1.00 80.81 91 TYR A CA 1
ATOM 758 C C . TYR A 1 91 ? 16.904 -4.714 -11.940 1.00 80.81 91 TYR A C 1
ATOM 760 O O . TYR A 1 91 ? 16.243 -5.669 -12.351 1.00 80.81 91 TYR A O 1
ATOM 768 N N . SER A 1 92 ? 16.968 -4.386 -10.657 1.00 86.88 92 SER A N 1
ATOM 769 C CA . SER A 1 92 ? 16.135 -5.003 -9.630 1.00 86.88 92 SER A CA 1
ATOM 770 C C . SER A 1 92 ? 15.400 -3.909 -8.875 1.00 86.88 92 SER A C 1
ATOM 772 O O . SER A 1 92 ? 15.861 -2.773 -8.806 1.00 86.88 92 SER A O 1
ATOM 774 N N . CYS A 1 93 ? 14.211 -4.213 -8.369 1.00 91.44 93 CYS A N 1
ATOM 775 C CA . CYS A 1 93 ? 13.404 -3.233 -7.661 1.00 91.44 93 CYS A CA 1
ATOM 776 C C . CYS A 1 93 ? 12.859 -3.864 -6.387 1.00 91.44 93 CYS A C 1
ATOM 778 O O . CYS A 1 93 ? 12.302 -4.962 -6.425 1.00 91.44 93 CYS A O 1
ATOM 780 N N . PHE A 1 94 ? 13.053 -3.164 -5.277 1.00 94.38 94 PHE A N 1
ATOM 781 C CA . PHE A 1 94 ? 12.432 -3.477 -4.000 1.00 94.38 94 PHE A CA 1
ATOM 782 C C . PHE A 1 94 ? 11.208 -2.586 -3.825 1.00 94.38 94 PHE A C 1
ATOM 784 O O . PHE A 1 94 ? 11.213 -1.426 -4.238 1.00 94.38 94 PHE A O 1
ATOM 791 N N . TYR A 1 95 ? 10.165 -3.144 -3.233 1.00 96.38 95 TYR A N 1
ATOM 792 C CA . TYR A 1 95 ? 8.907 -2.471 -2.964 1.00 96.38 95 TYR A CA 1
ATOM 793 C C . TYR A 1 95 ? 8.679 -2.506 -1.460 1.00 96.38 95 TYR A C 1
ATOM 795 O O . TYR A 1 95 ? 8.429 -3.576 -0.903 1.00 96.38 95 TYR A O 1
ATOM 803 N N . ASP A 1 96 ? 8.798 -1.354 -0.814 1.00 97.31 96 ASP A N 1
ATOM 804 C CA . ASP A 1 96 ? 8.553 -1.210 0.616 1.00 97.31 96 ASP A CA 1
ATOM 805 C C . ASP A 1 96 ? 7.076 -0.884 0.808 1.00 97.31 96 ASP A C 1
ATOM 807 O O . ASP A 1 96 ? 6.578 0.140 0.335 1.00 97.31 96 ASP A O 1
ATOM 811 N N . VAL A 1 97 ? 6.354 -1.811 1.430 1.00 98.00 97 VAL A N 1
ATOM 812 C CA . VAL A 1 97 ? 4.930 -1.683 1.715 1.00 98.00 97 VAL A CA 1
ATOM 813 C C . VAL A 1 97 ? 4.779 -1.185 3.139 1.00 98.00 97 VAL A C 1
ATOM 815 O O . VAL A 1 97 ? 5.177 -1.869 4.086 1.00 98.00 97 VAL A O 1
ATOM 818 N N . GLU A 1 98 ? 4.172 -0.015 3.288 1.00 98.19 98 GLU A N 1
ATOM 819 C CA . GLU A 1 98 ? 3.969 0.629 4.578 1.00 98.19 98 GLU A CA 1
ATOM 820 C C . GLU A 1 98 ? 2.485 0.621 4.963 1.00 98.19 98 GLU A C 1
ATOM 822 O O . GLU A 1 98 ? 1.618 0.891 4.130 1.00 98.19 98 GLU A O 1
ATOM 827 N N . LEU A 1 99 ? 2.190 0.344 6.234 1.00 98.25 99 LEU A N 1
ATOM 828 C CA . LEU A 1 99 ? 0.931 0.692 6.892 1.00 98.25 99 LEU A CA 1
ATOM 829 C C . LEU A 1 99 ? 1.226 1.691 8.010 1.00 98.25 99 LEU A C 1
ATOM 831 O O . LEU A 1 99 ? 1.883 1.345 8.989 1.00 98.25 99 LEU A O 1
ATOM 835 N N . SER A 1 100 ? 0.674 2.894 7.897 1.00 97.38 100 SER A N 1
ATOM 836 C CA . SER A 1 100 ? 0.755 3.943 8.911 1.00 97.38 100 SER A CA 1
ATOM 837 C C . SER A 1 100 ? -0.623 4.235 9.510 1.00 97.38 100 SER A C 1
ATOM 839 O O . SER A 1 100 ? -1.613 4.406 8.792 1.00 97.38 100 SER A O 1
ATOM 841 N N . ILE A 1 101 ? -0.688 4.301 10.840 1.00 96.31 101 ILE A N 1
ATOM 842 C CA . ILE A 1 101 ? -1.922 4.449 11.617 1.00 96.31 101 ILE A CA 1
ATOM 843 C C . ILE A 1 101 ? -1.846 5.721 12.450 1.00 96.31 101 ILE A C 1
ATOM 845 O O . ILE A 1 101 ? -0.926 5.928 13.242 1.00 96.31 101 ILE A O 1
ATOM 849 N N . PHE A 1 102 ? -2.866 6.563 12.323 1.00 94.12 102 PHE A N 1
ATOM 850 C CA . PHE A 1 102 ? -2.967 7.819 13.052 1.00 94.12 102 PHE A CA 1
ATOM 851 C C . PHE A 1 102 ? -4.260 7.882 13.851 1.00 94.12 102 PHE A C 1
ATOM 853 O O . PHE A 1 102 ? -5.283 7.331 13.454 1.00 94.12 102 PHE A O 1
ATOM 860 N N . THR A 1 103 ? -4.228 8.620 14.957 1.00 88.69 103 THR A N 1
ATOM 861 C CA . THR A 1 103 ? -5.418 8.939 15.755 1.00 88.69 103 THR A CA 1
ATOM 862 C C . THR A 1 103 ? -5.586 10.448 15.893 1.00 88.69 103 THR A C 1
ATOM 864 O O . THR A 1 103 ? -4.616 11.197 16.073 1.00 88.69 103 THR A O 1
ATOM 867 N N . GLY A 1 104 ? -6.834 10.913 15.800 1.00 76.94 104 GLY A N 1
ATOM 868 C CA . GLY A 1 104 ? -7.148 12.340 15.807 1.00 76.94 104 GLY A CA 1
ATOM 869 C C . GLY A 1 104 ? -6.510 13.080 14.628 1.00 76.94 104 GLY A C 1
ATOM 870 O O . GLY A 1 104 ? -6.212 12.491 13.594 1.00 76.94 104 GLY A O 1
ATOM 871 N N . LYS A 1 105 ? -6.282 14.395 14.778 1.00 67.62 105 LYS A N 1
ATOM 872 C CA . LYS A 1 105 ? -5.956 15.247 13.624 1.00 67.62 105 LYS A CA 1
ATOM 873 C C . LYS A 1 105 ? -4.715 14.807 12.845 1.00 67.62 105 LYS A C 1
ATOM 875 O O . LYS A 1 105 ? -4.791 14.940 11.632 1.00 67.62 105 LYS A O 1
ATOM 880 N N . ARG A 1 106 ? -3.620 14.336 13.482 1.00 66.44 106 ARG A N 1
ATOM 881 C CA . ARG A 1 106 ? -2.367 13.868 12.813 1.00 66.44 106 ARG A CA 1
ATOM 882 C C . ARG A 1 106 ? -1.405 13.033 13.687 1.00 66.44 106 ARG A C 1
ATOM 884 O O . ARG A 1 106 ? -0.232 12.928 13.338 1.00 66.44 106 ARG A O 1
ATOM 891 N N . LYS A 1 107 ? -1.800 12.491 14.846 1.00 82.56 107 LYS A N 1
ATOM 892 C CA . LYS A 1 107 ? -0.818 11.784 15.691 1.00 82.56 107 LYS A CA 1
ATOM 893 C C . LYS A 1 107 ? -0.569 10.383 15.131 1.00 82.56 107 LYS A C 1
ATOM 895 O O . LYS A 1 107 ? -1.448 9.537 15.274 1.00 82.56 107 LYS A O 1
ATOM 900 N N . ASN A 1 108 ? 0.604 10.152 14.535 1.00 88.94 108 ASN A N 1
ATOM 901 C CA . ASN A 1 108 ? 1.053 8.803 14.186 1.00 88.94 108 ASN A CA 1
ATOM 902 C C . ASN A 1 108 ? 1.206 7.996 15.482 1.00 88.94 108 ASN A C 1
ATOM 904 O O . ASN A 1 108 ? 1.835 8.470 16.434 1.00 88.94 108 ASN A O 1
ATOM 908 N N . ILE A 1 109 ? 0.570 6.831 15.538 1.00 91.50 109 ILE A N 1
ATOM 909 C CA . ILE A 1 109 ? 0.673 5.905 16.666 1.00 91.50 109 ILE A CA 1
ATOM 910 C C . ILE A 1 109 ? 1.411 4.621 16.296 1.00 91.50 109 ILE A C 1
ATOM 912 O O . ILE A 1 109 ? 1.856 3.927 17.204 1.00 91.50 109 ILE A O 1
ATOM 916 N N . TYR A 1 110 ? 1.543 4.310 15.005 1.00 94.00 110 TYR A N 1
ATOM 917 C CA . TYR A 1 110 ? 2.175 3.086 14.545 1.00 94.00 110 TYR A CA 1
ATOM 918 C C . TYR A 1 110 ? 2.489 3.137 13.045 1.00 94.00 110 TYR A C 1
ATOM 920 O O . TYR A 1 110 ? 1.664 3.588 12.250 1.00 94.00 110 TYR A O 1
ATOM 928 N N . THR A 1 111 ? 3.647 2.594 12.671 1.00 95.38 111 THR A N 1
ATOM 929 C CA . THR A 1 111 ? 4.061 2.387 11.281 1.00 95.38 111 THR A CA 1
ATOM 930 C C . THR A 1 111 ? 4.691 1.002 11.161 1.00 95.38 111 THR A C 1
ATOM 932 O O . THR A 1 111 ? 5.588 0.672 11.936 1.00 95.38 111 THR A O 1
ATOM 935 N N . LYS A 1 112 ? 4.230 0.207 10.191 1.00 94.31 112 LYS A N 1
ATOM 936 C CA . LYS A 1 112 ? 4.833 -1.072 9.794 1.00 94.31 112 LYS A CA 1
ATOM 937 C C . LYS A 1 112 ? 5.347 -0.961 8.376 1.00 94.31 112 LYS A C 1
ATOM 939 O O . LYS A 1 112 ? 4.567 -0.622 7.494 1.00 94.31 112 LYS A O 1
ATOM 944 N N . GLU A 1 113 ? 6.597 -1.333 8.155 1.00 96.06 113 GLU A N 1
ATOM 945 C CA . GLU A 1 113 ? 7.197 -1.407 6.826 1.00 96.06 113 GLU A CA 1
ATOM 946 C C . GLU A 1 113 ? 7.686 -2.833 6.566 1.00 96.06 113 GLU A C 1
ATOM 948 O O . GLU A 1 113 ? 8.273 -3.466 7.444 1.00 96.06 113 GLU A O 1
ATOM 953 N N . ASN A 1 114 ? 7.422 -3.353 5.369 1.00 95.88 114 ASN A N 1
ATOM 954 C CA . ASN A 1 114 ? 7.961 -4.625 4.901 1.00 95.88 114 ASN A CA 1
ATOM 955 C C . ASN A 1 114 ? 8.380 -4.510 3.435 1.00 95.88 114 ASN A C 1
ATOM 957 O O . ASN A 1 114 ? 7.601 -4.057 2.597 1.00 95.88 114 ASN A O 1
ATOM 961 N N . SER A 1 115 ? 9.585 -4.976 3.114 1.00 95.94 115 SER A N 1
ATOM 962 C CA . SER A 1 115 ? 10.115 -4.957 1.749 1.00 95.94 115 SER A CA 1
ATOM 963 C C . SER A 1 115 ? 9.887 -6.286 1.032 1.00 95.94 115 SER A C 1
ATOM 965 O O . SER A 1 115 ? 10.186 -7.356 1.564 1.00 95.94 115 SER A O 1
ATOM 967 N N . VAL A 1 116 ? 9.444 -6.221 -0.222 1.00 94.94 116 VAL A N 1
ATOM 968 C CA . VAL A 1 116 ? 9.346 -7.371 -1.135 1.00 94.94 116 VAL A CA 1
ATOM 969 C C . VAL A 1 116 ? 10.015 -7.062 -2.474 1.00 94.94 116 VAL A C 1
ATOM 971 O O . VAL A 1 116 ? 10.223 -5.907 -2.830 1.00 94.94 116 VAL A O 1
ATOM 974 N N . THR A 1 117 ? 10.369 -8.087 -3.244 1.00 92.38 117 THR A N 1
ATOM 975 C CA . THR A 1 117 ? 11.088 -7.935 -4.527 1.00 92.38 117 THR A CA 1
ATOM 976 C C . THR A 1 117 ? 10.170 -7.967 -5.751 1.00 92.38 117 THR A C 1
ATOM 978 O O . THR A 1 117 ? 10.628 -7.826 -6.885 1.00 92.38 117 THR A O 1
ATOM 981 N N . ASN A 1 118 ? 8.864 -8.149 -5.545 1.00 91.19 118 ASN A N 1
ATOM 982 C CA . ASN A 1 118 ? 7.873 -8.304 -6.603 1.00 91.19 118 ASN A CA 1
ATOM 983 C C . ASN A 1 118 ? 6.661 -7.390 -6.362 1.00 91.19 118 ASN A C 1
ATOM 985 O O . ASN A 1 118 ? 6.126 -7.325 -5.257 1.00 91.19 118 ASN A O 1
ATOM 989 N N . ARG A 1 119 ? 6.184 -6.726 -7.423 1.00 94.00 119 ARG A N 1
ATOM 990 C CA . ARG A 1 119 ? 4.992 -5.860 -7.396 1.00 94.00 119 ARG A CA 1
ATOM 991 C C . ARG A 1 119 ? 3.716 -6.596 -7.027 1.00 94.00 119 ARG A C 1
ATOM 993 O O . ARG A 1 119 ? 2.859 -6.002 -6.385 1.00 94.00 119 ARG A O 1
ATOM 1000 N N . PHE A 1 120 ? 3.567 -7.846 -7.461 1.00 94.81 120 PHE A N 1
ATOM 1001 C CA . PHE A 1 120 ? 2.384 -8.643 -7.137 1.00 94.81 120 PHE A CA 1
ATOM 1002 C C . PHE A 1 120 ? 2.340 -8.959 -5.642 1.00 94.81 120 PHE A C 1
ATOM 1004 O O . PHE A 1 120 ? 1.297 -8.778 -5.019 1.00 94.81 120 PHE A O 1
ATOM 1011 N N . ASP A 1 121 ? 3.483 -9.315 -5.050 1.00 94.81 121 ASP A N 1
ATOM 1012 C CA . ASP A 1 121 ? 3.594 -9.525 -3.604 1.00 94.81 121 ASP A CA 1
ATOM 1013 C C . ASP A 1 121 ? 3.354 -8.214 -2.842 1.00 94.81 121 ASP A C 1
ATOM 1015 O O . ASP A 1 121 ? 2.663 -8.209 -1.824 1.00 94.81 121 ASP A O 1
ATOM 1019 N N . ALA A 1 122 ? 3.845 -7.085 -3.369 1.00 96.12 122 ALA A N 1
ATOM 1020 C CA . ALA A 1 122 ? 3.625 -5.767 -2.777 1.00 96.12 122 ALA A CA 1
ATOM 1021 C C . ALA A 1 122 ? 2.142 -5.373 -2.806 1.00 96.12 122 ALA A C 1
ATOM 1023 O O . ALA A 1 122 ? 1.594 -4.910 -1.809 1.00 96.12 122 ALA A O 1
ATOM 1024 N N . ALA A 1 123 ? 1.472 -5.601 -3.939 1.00 96.56 123 ALA A N 1
ATOM 1025 C CA . ALA A 1 123 ? 0.045 -5.354 -4.102 1.00 96.56 123 ALA A CA 1
ATOM 1026 C C . ALA A 1 123 ? -0.801 -6.252 -3.193 1.00 96.56 123 ALA A C 1
ATOM 1028 O O . ALA A 1 123 ? -1.753 -5.772 -2.574 1.00 96.56 123 ALA A O 1
ATOM 1029 N N . HIS A 1 124 ? -0.443 -7.533 -3.078 1.00 95.62 124 HIS A N 1
ATOM 1030 C CA . HIS A 1 124 ? -1.087 -8.468 -2.158 1.00 95.62 124 HIS A CA 1
ATOM 1031 C C . HIS A 1 124 ? -0.934 -8.009 -0.706 1.00 95.62 124 HIS A C 1
ATOM 1033 O O . HIS A 1 124 ? -1.920 -7.877 0.014 1.00 95.62 124 HIS A O 1
ATOM 1039 N N . MET A 1 125 ? 0.288 -7.674 -0.289 1.00 96.12 125 MET A N 1
ATOM 1040 C CA . MET A 1 125 ? 0.563 -7.193 1.064 1.00 96.12 125 MET A CA 1
ATOM 1041 C C . MET A 1 125 ? -0.165 -5.882 1.378 1.00 96.12 125 MET A C 1
ATOM 1043 O O . MET A 1 125 ? -0.777 -5.775 2.437 1.00 96.12 125 MET A O 1
ATOM 1047 N N . ALA A 1 126 ? -0.173 -4.920 0.452 1.00 97.44 126 ALA A N 1
ATOM 1048 C CA . ALA A 1 126 ? -0.918 -3.674 0.609 1.00 97.44 126 ALA A CA 1
ATOM 1049 C C . ALA A 1 126 ? -2.427 -3.930 0.749 1.00 97.44 126 ALA A C 1
ATOM 1051 O O . ALA A 1 126 ? -3.080 -3.337 1.608 1.00 97.44 126 ALA A O 1
ATOM 1052 N N . SER A 1 127 ? -2.975 -4.847 -0.056 1.00 96.94 127 SER A N 1
ATOM 1053 C CA . SER A 1 127 ? -4.377 -5.273 0.041 1.00 96.94 127 SER A CA 1
ATOM 1054 C C . SER A 1 127 ? -4.685 -5.847 1.424 1.00 96.94 127 SER A C 1
ATOM 1056 O O . SER A 1 127 ? -5.660 -5.451 2.063 1.00 96.94 127 SER A O 1
ATOM 1058 N N . GLU A 1 128 ? -3.818 -6.725 1.925 1.00 96.50 128 GLU A N 1
ATOM 1059 C CA . GLU A 1 128 ? -3.961 -7.324 3.249 1.00 96.50 128 GLU A CA 1
ATOM 1060 C C . GLU A 1 128 ? -3.829 -6.291 4.373 1.00 96.50 128 GLU A C 1
ATOM 1062 O O . GLU A 1 128 ? -4.626 -6.321 5.302 1.00 96.50 128 GLU A O 1
ATOM 1067 N N . TYR A 1 129 ? -2.917 -5.322 4.286 1.00 97.56 129 TYR A N 1
ATOM 1068 C CA . TYR A 1 129 ? -2.836 -4.229 5.262 1.00 97.56 129 TYR A CA 1
ATOM 1069 C C . TYR A 1 129 ? -4.102 -3.375 5.296 1.00 97.56 129 TYR A C 1
ATOM 1071 O O . TYR A 1 129 ? -4.595 -3.060 6.382 1.00 97.56 129 TYR A O 1
ATOM 1079 N N . MET A 1 130 ? -4.670 -3.048 4.132 1.00 97.94 130 MET A N 1
ATOM 1080 C CA . MET A 1 130 ? -5.938 -2.319 4.066 1.00 97.94 130 MET A CA 1
ATOM 1081 C C . MET A 1 130 ? -7.080 -3.121 4.708 1.00 97.94 130 MET A C 1
ATOM 1083 O O . MET A 1 130 ? -7.886 -2.565 5.457 1.00 97.94 130 MET A O 1
ATOM 1087 N N . VAL A 1 131 ? -7.128 -4.437 4.472 1.00 96.56 131 VAL A N 1
ATOM 1088 C CA . VAL A 1 131 ? -8.110 -5.338 5.094 1.00 96.56 131 VAL A CA 1
ATOM 1089 C C . VAL A 1 131 ? -7.902 -5.446 6.605 1.00 96.56 131 VAL A C 1
ATOM 1091 O O . VAL A 1 131 ? -8.870 -5.319 7.354 1.00 96.56 131 VAL A O 1
ATOM 1094 N N . ILE A 1 132 ? -6.665 -5.645 7.063 1.00 96.75 132 ILE A N 1
ATOM 1095 C CA . ILE A 1 132 ? -6.320 -5.760 8.484 1.00 96.75 132 ILE A CA 1
ATOM 1096 C C . ILE A 1 132 ? -6.732 -4.491 9.227 1.00 96.75 132 ILE A C 1
ATOM 1098 O O . ILE A 1 132 ? -7.386 -4.566 10.269 1.00 96.75 132 ILE A O 1
ATOM 1102 N N . PHE A 1 133 ? -6.426 -3.325 8.659 1.00 97.06 133 PHE A N 1
ATOM 1103 C CA . PHE A 1 133 ? -6.855 -2.058 9.227 1.00 97.06 133 PHE A CA 1
ATOM 1104 C C . PHE A 1 133 ? -8.385 -1.973 9.323 1.00 97.06 133 PHE A C 1
ATOM 1106 O O . PHE A 1 133 ? -8.918 -1.724 10.402 1.00 97.06 133 PHE A O 1
ATOM 1113 N N . SER A 1 134 ? -9.097 -2.212 8.217 1.00 96.12 134 SER A N 1
ATOM 1114 C CA . SER A 1 134 ? -10.550 -2.016 8.153 1.00 96.12 134 SER A CA 1
ATOM 1115 C C . SER A 1 134 ? -11.365 -3.038 8.944 1.00 96.12 134 SER A C 1
ATOM 1117 O O . SER A 1 134 ? -12.441 -2.694 9.421 1.00 96.12 134 SER A O 1
ATOM 1119 N N . GLN A 1 135 ? -10.908 -4.287 9.046 1.00 95.19 135 GLN A N 1
ATOM 1120 C CA . GLN A 1 135 ? -11.689 -5.375 9.648 1.00 95.19 135 GLN A CA 1
ATOM 1121 C C . GLN A 1 135 ? -11.282 -5.702 11.083 1.00 95.19 135 GLN A C 1
ATOM 1123 O O . GLN A 1 135 ? -12.086 -6.278 11.811 1.00 95.19 135 GLN A O 1
ATOM 1128 N N . TYR A 1 136 ? -10.058 -5.356 11.483 1.00 95.56 136 TYR A N 1
ATOM 1129 C CA . TYR A 1 136 ? -9.525 -5.728 12.790 1.00 95.56 136 TYR A CA 1
ATOM 1130 C C . TYR A 1 136 ? -9.144 -4.482 13.577 1.00 95.56 136 TYR A C 1
ATOM 1132 O O . TYR A 1 136 ? -9.753 -4.212 14.605 1.00 95.56 136 TYR A O 1
ATOM 1140 N N . ILE A 1 137 ? -8.207 -3.672 13.075 1.00 95.38 137 ILE A N 1
ATOM 1141 C CA . ILE A 1 137 ? -7.640 -2.580 13.876 1.00 95.38 137 ILE A CA 1
ATOM 1142 C C . ILE A 1 137 ? -8.677 -1.504 14.204 1.00 95.38 137 ILE A C 1
ATOM 1144 O O . ILE A 1 137 ? -8.896 -1.216 15.379 1.00 95.38 137 ILE A O 1
ATOM 1148 N N . ALA A 1 138 ? -9.303 -0.897 13.192 1.00 94.00 138 ALA A N 1
ATOM 1149 C CA . ALA A 1 138 ? -10.235 0.207 13.417 1.00 94.00 138 ALA A CA 1
ATOM 1150 C C . ALA A 1 138 ? -11.453 -0.226 14.263 1.00 94.00 138 ALA A C 1
ATOM 1152 O O . ALA A 1 138 ? -11.736 0.445 15.258 1.00 94.00 138 ALA A O 1
ATOM 1153 N N . PRO A 1 139 ? -12.116 -1.363 13.958 1.00 93.62 139 PRO A N 1
ATOM 1154 C CA . PRO A 1 139 ? -13.225 -1.859 14.770 1.00 93.62 139 PRO A CA 1
ATOM 1155 C C . PRO A 1 139 ? -12.820 -2.221 16.203 1.00 93.62 139 PRO A C 1
ATOM 1157 O O . PRO A 1 139 ? -13.498 -1.831 17.149 1.00 93.62 139 PRO A O 1
ATOM 1160 N N . ASP A 1 140 ? -11.712 -2.937 16.413 1.00 94.62 140 ASP A N 1
ATOM 1161 C CA . ASP A 1 140 ? -11.308 -3.318 17.772 1.00 94.62 140 ASP A CA 1
ATOM 1162 C C . ASP A 1 140 ? -10.862 -2.103 18.603 1.00 94.62 140 ASP A C 1
ATOM 1164 O O . ASP A 1 140 ? -11.025 -2.108 19.825 1.00 94.62 140 ASP A O 1
ATOM 1168 N N . PHE A 1 141 ? -10.376 -1.036 17.962 1.00 92.44 141 PHE A N 1
ATOM 1169 C CA . PHE A 1 141 ? -10.134 0.248 18.619 1.00 92.44 141 PHE A CA 1
ATOM 1170 C C . PHE A 1 141 ? -11.444 0.966 18.983 1.00 92.44 141 PHE A C 1
ATOM 1172 O O . PHE A 1 141 ? -11.571 1.483 20.091 1.00 92.44 141 PHE A O 1
ATOM 1179 N N . GLU A 1 142 ? -12.439 0.967 18.090 1.00 91.81 142 GLU A N 1
ATOM 1180 C CA . GLU A 1 142 ? -13.783 1.507 18.354 1.00 91.81 142 GLU A CA 1
ATOM 1181 C C . GLU A 1 142 ? -14.461 0.792 19.536 1.00 91.81 142 GLU A C 1
ATOM 1183 O O . GLU A 1 142 ? -15.028 1.439 20.416 1.00 91.81 142 GLU A O 1
ATOM 1188 N N . PHE A 1 143 ? -14.331 -0.536 19.615 1.00 92.19 143 PHE A N 1
ATOM 1189 C CA . PHE A 1 143 ? -14.864 -1.346 20.715 1.00 92.19 143 PHE A CA 1
ATOM 1190 C C . PHE A 1 143 ? -13.996 -1.339 21.986 1.00 92.19 143 PHE A C 1
ATOM 1192 O O . PHE A 1 143 ? -14.323 -2.039 22.945 1.00 92.19 143 PHE A O 1
ATOM 1199 N N . GLY A 1 144 ? -12.894 -0.583 22.014 1.00 90.44 144 GLY A N 1
ATOM 1200 C CA . GLY A 1 144 ? -12.018 -0.456 23.183 1.00 90.44 144 GLY A CA 1
ATOM 1201 C C . GLY A 1 144 ? -11.216 -1.714 23.533 1.00 90.44 144 GLY A C 1
ATOM 1202 O O . GLY A 1 144 ? -10.726 -1.831 24.654 1.00 90.44 144 GLY A O 1
ATOM 1203 N N . LYS A 1 145 ? -11.079 -2.664 22.601 1.00 93.75 145 LYS A N 1
ATOM 1204 C CA . LYS A 1 145 ? -10.192 -3.831 22.749 1.00 93.75 145 LYS A CA 1
ATOM 1205 C C . LYS A 1 145 ? -8.740 -3.491 22.415 1.00 93.75 145 LYS A C 1
ATOM 1207 O O . LYS A 1 145 ? -7.835 -4.149 22.919 1.00 93.75 145 LYS A O 1
ATOM 1212 N N . LEU A 1 146 ? -8.536 -2.494 21.554 1.00 92.44 146 LEU A N 1
ATOM 1213 C CA . LEU A 1 146 ? -7.235 -1.913 21.241 1.00 92.44 146 LEU A CA 1
ATOM 1214 C C . LEU A 1 146 ? -7.178 -0.464 21.715 1.00 92.44 146 LEU A C 1
ATOM 1216 O O . LEU A 1 146 ? -8.175 0.256 21.730 1.00 92.44 146 LEU A O 1
ATOM 1220 N N . ASP A 1 147 ? -5.972 -0.030 22.046 1.00 90.56 147 ASP A N 1
ATOM 1221 C CA . ASP A 1 147 ? -5.630 1.348 22.353 1.00 90.56 147 ASP A CA 1
ATOM 1222 C C . ASP A 1 147 ? -4.315 1.754 21.664 1.00 90.56 147 ASP A C 1
ATOM 1224 O O . ASP A 1 147 ? -3.675 0.983 20.950 1.00 90.56 147 ASP A O 1
ATOM 1228 N N . LYS A 1 148 ? -3.888 3.001 21.875 1.00 87.12 148 LYS A N 1
ATOM 1229 C CA . LYS A 1 148 ? -2.664 3.556 21.271 1.00 87.12 148 LYS A CA 1
ATOM 1230 C C . LYS A 1 148 ? -1.360 2.864 21.709 1.00 87.12 148 LYS A C 1
ATOM 1232 O O . LYS A 1 148 ? -0.330 3.142 21.110 1.00 87.12 148 LYS A O 1
ATOM 1237 N N . ASN A 1 149 ? -1.386 2.077 22.784 1.00 89.25 149 ASN A N 1
ATOM 1238 C CA . ASN A 1 149 ? -0.222 1.388 23.347 1.00 89.25 149 ASN A CA 1
ATOM 1239 C C . ASN A 1 149 ? -0.252 -0.118 23.040 1.00 89.25 149 ASN A C 1
ATOM 1241 O O . ASN A 1 149 ? 0.611 -0.857 23.511 1.00 89.25 149 ASN A O 1
ATOM 1245 N N . SER A 1 150 ? -1.264 -0.580 22.306 1.00 92.38 150 SER A N 1
ATOM 1246 C CA . SER A 1 150 ? -1.429 -1.983 21.957 1.00 92.38 150 SER A CA 1
ATOM 1247 C C . SER A 1 150 ? -0.306 -2.459 21.034 1.00 92.38 150 SER A C 1
ATOM 1249 O O . SER A 1 150 ? 0.266 -1.681 20.270 1.00 92.38 150 SER A O 1
ATOM 1251 N N . ASN A 1 151 ? 0.011 -3.754 21.094 1.00 93.50 151 ASN A N 1
ATOM 1252 C CA . ASN A 1 151 ? 1.054 -4.356 20.265 1.00 93.50 151 ASN A CA 1
ATOM 1253 C C . ASN A 1 151 ? 0.550 -4.587 18.828 1.00 93.50 151 ASN A C 1
ATOM 1255 O O . ASN A 1 151 ? 0.122 -5.685 18.469 1.00 93.50 151 ASN A O 1
ATOM 1259 N N . PHE A 1 152 ? 0.566 -3.531 18.013 1.00 93.94 152 PHE A N 1
ATOM 1260 C CA . PHE A 1 152 ? 0.107 -3.588 16.623 1.00 93.94 152 PHE A CA 1
ATOM 1261 C C . PHE A 1 152 ? 0.941 -4.544 15.761 1.00 93.94 152 PHE A C 1
ATOM 1263 O O . PHE A 1 152 ? 0.373 -5.201 14.891 1.00 93.94 152 PHE A O 1
ATOM 1270 N N . ASP A 1 153 ? 2.248 -4.673 16.020 1.00 93.50 153 ASP A N 1
ATOM 1271 C CA . ASP A 1 153 ? 3.122 -5.580 15.266 1.00 93.50 153 ASP A CA 1
ATOM 1272 C C . ASP A 1 153 ? 2.660 -7.030 15.366 1.00 93.50 153 ASP A C 1
ATOM 1274 O O . ASP A 1 153 ? 2.431 -7.682 14.345 1.00 93.50 153 ASP A O 1
ATOM 1278 N N . GLU A 1 154 ? 2.472 -7.508 16.595 1.00 93.44 154 GLU A N 1
ATOM 1279 C CA . GLU A 1 154 ? 2.033 -8.876 16.859 1.00 93.44 154 GLU A CA 1
ATOM 1280 C C . GLU A 1 154 ? 0.630 -9.136 16.303 1.00 93.44 154 GLU A C 1
ATOM 1282 O O . GLU A 1 154 ? 0.396 -10.174 15.681 1.00 93.44 154 GLU A O 1
ATOM 1287 N N . LEU A 1 155 ? -0.289 -8.176 16.462 1.00 94.25 155 LEU A N 1
ATOM 1288 C CA . LEU A 1 155 ? -1.641 -8.272 15.915 1.00 94.25 155 LEU A CA 1
ATOM 1289 C C . LEU A 1 155 ? -1.618 -8.419 14.389 1.00 94.25 155 LEU A C 1
ATOM 1291 O O . LEU A 1 155 ? -2.253 -9.326 13.847 1.00 94.25 155 LEU A O 1
ATOM 1295 N N . ILE A 1 156 ? -0.897 -7.536 13.695 1.00 95.12 156 ILE A N 1
ATOM 1296 C CA . ILE A 1 156 ? -0.835 -7.537 12.231 1.00 95.12 156 ILE A CA 1
ATOM 1297 C C . ILE A 1 156 ? -0.198 -8.831 11.737 1.00 95.12 156 ILE A C 1
ATOM 1299 O O . ILE A 1 156 ? -0.754 -9.469 10.845 1.00 95.12 156 ILE A O 1
ATOM 1303 N N . ASP A 1 157 ? 0.912 -9.265 12.337 1.00 93.62 157 ASP A N 1
ATOM 1304 C CA . ASP A 1 157 ? 1.593 -10.495 11.930 1.00 93.62 157 ASP A CA 1
ATOM 1305 C C . ASP A 1 157 ? 0.718 -11.733 12.150 1.00 93.62 157 ASP A C 1
ATOM 1307 O O . ASP A 1 157 ? 0.676 -12.625 11.296 1.00 93.62 157 ASP A O 1
ATOM 1311 N N . LEU A 1 158 ? -0.004 -11.796 13.272 1.00 94.12 158 LEU A N 1
ATOM 1312 C CA . LEU A 1 158 ? -0.920 -12.891 13.579 1.00 94.12 158 LEU A CA 1
ATOM 1313 C C . LEU A 1 158 ? -2.070 -12.954 12.567 1.00 94.12 158 LEU A C 1
ATOM 1315 O O . LEU A 1 158 ? -2.337 -14.017 11.999 1.00 94.12 158 LEU A O 1
ATOM 1319 N N . VAL A 1 159 ? -2.742 -11.824 12.323 1.00 94.44 159 VAL A N 1
ATOM 1320 C CA . VAL A 1 159 ? -3.886 -11.757 11.402 1.00 94.44 159 VAL A CA 1
ATOM 1321 C C . VAL 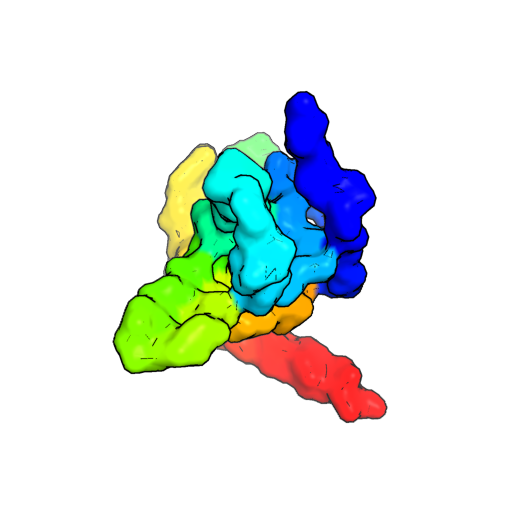A 1 159 ? -3.437 -12.028 9.967 1.00 94.44 159 VAL A C 1
ATOM 1323 O O . VAL A 1 159 ? -4.075 -12.823 9.274 1.00 94.44 159 VAL A O 1
ATOM 1326 N N . TYR A 1 160 ? -2.315 -11.445 9.539 1.00 92.75 160 TYR A N 1
ATOM 1327 C CA . TYR A 1 160 ? -1.740 -11.673 8.215 1.00 92.75 160 TYR A CA 1
ATOM 1328 C C . TYR A 1 160 ? -1.414 -13.155 7.996 1.00 92.75 160 TYR A C 1
ATOM 1330 O O . TYR A 1 160 ? -1.802 -13.732 6.978 1.00 92.75 160 TYR A O 1
ATOM 1338 N N . LYS A 1 161 ? -0.753 -13.814 8.960 1.00 91.81 161 LYS A N 1
ATOM 1339 C CA . LYS A 1 161 ? -0.443 -15.252 8.874 1.00 91.81 161 LYS A CA 1
ATOM 1340 C C . LYS A 1 161 ? -1.704 -16.101 8.802 1.00 91.81 161 LYS A C 1
ATOM 1342 O O . LYS A 1 161 ? -1.783 -16.974 7.944 1.00 91.81 161 LYS A O 1
ATOM 1347 N N . LYS A 1 162 ? -2.690 -15.834 9.663 1.00 91.38 162 LYS A N 1
ATOM 1348 C CA . LYS A 1 162 ? -3.956 -16.577 9.684 1.00 91.38 162 LYS A CA 1
ATOM 1349 C C . LYS A 1 162 ? -4.666 -16.499 8.331 1.00 91.38 162 LYS A C 1
ATOM 1351 O O . LYS A 1 162 ? -4.975 -17.528 7.741 1.00 91.38 162 LYS A O 1
ATOM 1356 N N . ARG A 1 163 ? -4.837 -15.289 7.792 1.00 89.25 163 ARG A N 1
ATOM 1357 C CA . ARG A 1 163 ? -5.527 -15.064 6.512 1.00 89.25 163 ARG A CA 1
ATOM 1358 C C . ARG A 1 163 ? -4.820 -15.718 5.325 1.00 89.25 163 ARG A C 1
ATOM 1360 O O . ARG A 1 163 ? -5.476 -16.279 4.454 1.00 89.25 163 ARG A O 1
ATOM 1367 N N . ASN A 1 164 ? -3.489 -15.698 5.308 1.00 82.12 164 ASN A N 1
ATOM 1368 C CA . ASN A 1 164 ? -2.705 -16.314 4.235 1.00 82.12 164 ASN A CA 1
ATOM 1369 C C . ASN A 1 164 ? -2.521 -17.834 4.392 1.00 82.12 164 ASN A C 1
ATOM 1371 O O . ASN A 1 164 ? -2.157 -18.502 3.424 1.00 82.12 164 ASN A O 1
ATOM 1375 N N . HIS A 1 165 ? -2.765 -18.385 5.582 1.00 77.19 165 HIS A N 1
ATOM 1376 C CA . HIS A 1 165 ? -2.844 -19.827 5.801 1.00 77.19 165 HIS A CA 1
ATOM 1377 C C . HIS A 1 165 ? -4.217 -20.369 5.378 1.00 77.19 165 HIS A C 1
ATOM 1379 O O . HIS A 1 165 ? -4.283 -21.362 4.659 1.00 77.19 165 HIS A O 1
ATOM 1385 N N . ASP A 1 166 ? -5.299 -19.681 5.751 1.00 64.75 166 ASP A N 1
ATOM 1386 C CA . ASP A 1 166 ? -6.676 -20.077 5.427 1.00 64.75 166 ASP A CA 1
ATOM 1387 C C . ASP A 1 166 ? -6.977 -19.984 3.918 1.00 64.75 166 ASP A C 1
ATOM 1389 O O . ASP A 1 166 ? -7.782 -20.750 3.407 1.00 64.75 166 ASP A O 1
ATOM 1393 N N . ALA A 1 167 ? -6.292 -19.106 3.174 1.00 59.66 167 ALA A N 1
ATOM 1394 C CA . ALA A 1 167 ? -6.411 -19.009 1.713 1.00 59.66 167 ALA A CA 1
ATOM 1395 C C . ALA A 1 167 ? -5.717 -20.152 0.933 1.00 59.66 167 ALA A C 1
ATOM 1397 O O . ALA A 1 167 ? -5.811 -20.198 -0.294 1.00 59.66 167 ALA A O 1
ATOM 1398 N N . ARG A 1 168 ? -4.972 -21.035 1.614 1.00 52.94 168 ARG A N 1
ATOM 1399 C CA . ARG A 1 168 ? -4.234 -22.165 1.011 1.00 52.94 168 ARG A CA 1
ATOM 1400 C C . ARG A 1 168 ? -4.899 -23.528 1.246 1.00 52.94 168 ARG A C 1
ATOM 1402 O O . ARG A 1 168 ? -4.331 -24.536 0.824 1.00 52.94 168 ARG A O 1
ATOM 1409 N N . VAL A 1 169 ? -6.050 -23.555 1.918 1.00 42.03 169 VAL A N 1
ATOM 1410 C CA . VAL A 1 169 ? -6.879 -24.746 2.182 1.00 42.03 169 VAL A CA 1
ATOM 1411 C C . VAL A 1 169 ? -8.136 -24.671 1.327 1.00 42.03 169 VAL A C 1
ATOM 1413 O O . VAL A 1 169 ? -8.513 -25.723 0.768 1.00 42.03 169 VAL A O 1
#

Secondary structure (DSSP, 8-state):
---GGGTSEEPTT----TT-EEEEE--EE--GGGGGG---HHHHHHHIIIIIEEEEEEEEEEEESSSS-EEEEEEEEEEEEEE-TTSTT-EEEEEEEEEEEEETTTEEEEEEEEEES-HHHHHHHHHHHHHHIIIIIHHHHHTTS--TTS-HHHHHHHHHHHHHHHTT-